Protein AF-F2LXQ7-F1 (afdb_monomer_lite)

Sequence (88 aa):
MLEGFFKNLEAFIEGFKQQSTSAIELQLHEMENAFALVCFGSLMGMPSPPSYLGMALLPYLEHEIKVMIFKSERLDDKIAEFFDLSDI

Foldseek 3Di:
DVVVVVVVVVVVVVVVVVVVVVVVVVVVVVVLVVLVCQQCVVVVVDPHDDVVVNVVCVVVCPVSVVVVVVVVVCVVVVVVVVVVVVDD

Secondary structure (DSSP, 8-state):
-HHHHHHHHHHHHHHHHHHHHHHHHHHHHHHHHHHHHHHHGGGGTSPPPPHHHHHHHGGGHHHHHHHHHHHHHTHHHHHHHHHHHH--

InterPro domains:
  IPR058303 Protein of unknown function DUF7990 [PF25952] (3-80)

Radius of gyration: 20.6 Å; chains: 1; bounding box: 40×44×54 Å

Structure (mmCIF, N/CA/C/O backbone):
data_AF-F2LXQ7-F1
#
_entry.id   AF-F2LXQ7-F1
#
loop_
_atom_site.group_PDB
_atom_site.id
_atom_site.type_symbol
_atom_site.label_atom_id
_atom_site.label_alt_id
_atom_site.label_comp_id
_atom_site.label_asym_id
_atom_site.label_entity_id
_atom_site.label_seq_id
_atom_site.pdbx_PDB_ins_code
_atom_site.Cartn_x
_atom_site.Cartn_y
_atom_site.Cartn_z
_atom_site.occupancy
_atom_site.B_iso_or_equiv
_atom_site.auth_seq_id
_atom_site.auth_comp_id
_atom_site.auth_asym_id
_atom_site.auth_atom_id
_atom_site.pdbx_PDB_model_num
ATOM 1 N N . MET A 1 1 ? -24.656 3.674 40.108 1.00 62.72 1 MET A N 1
ATOM 2 C CA . MET A 1 1 ? -23.329 4.334 40.029 1.00 62.72 1 MET A CA 1
ATOM 3 C C . MET A 1 1 ? -22.252 3.372 39.522 1.00 62.72 1 MET A C 1
ATOM 5 O O . MET A 1 1 ? -21.541 3.739 38.601 1.00 62.72 1 MET A O 1
ATOM 9 N N . LEU A 1 2 ? -22.183 2.137 40.043 1.00 75.62 2 LEU A N 1
ATOM 10 C CA . LEU A 1 2 ? -21.220 1.113 39.600 1.00 75.62 2 LEU A CA 1
ATOM 11 C C . LEU A 1 2 ? -21.424 0.629 38.149 1.00 75.62 2 LEU A C 1
ATOM 13 O O . LEU A 1 2 ? -20.449 0.502 37.423 1.00 75.62 2 LEU A O 1
ATOM 17 N N . GLU A 1 3 ? -22.660 0.438 37.679 1.00 78.44 3 GLU A N 1
ATOM 18 C CA . GLU A 1 3 ? -22.915 -0.022 36.295 1.00 78.44 3 GLU A CA 1
ATOM 19 C C . GLU A 1 3 ? -22.436 0.965 35.217 1.00 78.44 3 GLU A C 1
ATOM 21 O O . GLU A 1 3 ? -21.888 0.556 34.197 1.00 78.44 3 GLU A O 1
ATOM 26 N N . GLY A 1 4 ? -22.571 2.273 35.462 1.00 78.50 4 GLY A N 1
ATOM 27 C CA . GLY A 1 4 ? -22.039 3.299 34.560 1.00 78.50 4 GLY A CA 1
ATOM 28 C C . GLY A 1 4 ? -20.510 3.308 34.516 1.00 78.50 4 GLY A C 1
ATOM 29 O O . GLY A 1 4 ? -19.929 3.561 33.467 1.00 78.50 4 GLY A O 1
ATOM 30 N N . PHE A 1 5 ? -19.853 2.971 35.631 1.00 84.06 5 PHE A N 1
ATOM 31 C CA . PHE A 1 5 ? -18.399 2.831 35.685 1.00 84.06 5 PHE A CA 1
ATOM 32 C C . PHE A 1 5 ? -17.915 1.627 34.863 1.00 84.06 5 PHE A C 1
ATOM 34 O O . PHE A 1 5 ? -16.983 1.774 34.078 1.00 84.06 5 PHE A O 1
ATOM 41 N N . PHE A 1 6 ? -18.583 0.472 34.968 1.00 86.94 6 PHE A N 1
ATOM 42 C CA . PHE A 1 6 ? -18.252 -0.704 34.153 1.00 86.94 6 PHE A CA 1
ATOM 43 C C . PHE A 1 6 ? -18.470 -0.459 32.657 1.00 86.94 6 PHE A C 1
ATOM 45 O O . PHE A 1 6 ? -17.596 -0.785 31.861 1.00 86.94 6 PHE A O 1
ATOM 52 N N . LYS A 1 7 ? -19.573 0.196 32.277 1.00 86.31 7 LYS A N 1
ATOM 53 C CA . LYS A 1 7 ? -19.843 0.544 30.875 1.00 86.31 7 LYS A CA 1
ATOM 54 C C . LYS A 1 7 ? -18.803 1.513 30.299 1.00 86.31 7 LYS A C 1
ATOM 56 O O . LYS A 1 7 ? -18.380 1.361 29.157 1.00 86.31 7 LYS A O 1
ATOM 61 N N . ASN A 1 8 ? -18.362 2.490 31.092 1.00 86.88 8 ASN A N 1
ATOM 62 C CA . ASN A 1 8 ? -17.305 3.416 30.679 1.00 86.88 8 ASN A CA 1
ATOM 63 C C . ASN A 1 8 ? -15.944 2.715 30.546 1.00 86.88 8 ASN A C 1
ATOM 65 O O . ASN A 1 8 ? -15.168 3.060 29.659 1.00 86.88 8 ASN A O 1
ATOM 69 N N . LEU A 1 9 ? -15.656 1.729 31.401 1.00 89.50 9 LEU A N 1
ATOM 70 C CA . LEU A 1 9 ? -14.429 0.938 31.321 1.00 89.50 9 LEU A CA 1
ATOM 71 C C . LEU A 1 9 ? -14.416 0.029 30.083 1.00 89.50 9 LEU A C 1
ATOM 73 O O . LEU A 1 9 ? -13.394 -0.070 29.411 1.00 89.50 9 LEU A O 1
ATOM 77 N N . GLU A 1 10 ? -15.548 -0.592 29.756 1.00 89.38 10 GLU A N 1
ATOM 78 C CA . GLU A 1 10 ? -15.705 -1.416 28.553 1.00 89.38 10 GLU A CA 1
ATOM 79 C C . GLU A 1 10 ? -15.517 -0.582 27.278 1.00 89.38 10 GLU A C 1
ATOM 81 O O . GLU A 1 10 ? -14.691 -0.929 26.435 1.00 89.38 10 GLU A O 1
ATOM 86 N N . ALA A 1 11 ? -16.167 0.585 27.202 1.00 87.94 11 ALA A N 1
ATOM 87 C CA . ALA A 1 11 ? -15.992 1.523 26.093 1.00 87.94 11 ALA A CA 1
ATOM 88 C C . ALA A 1 11 ? -14.542 2.027 25.963 1.00 87.94 11 ALA A C 1
ATOM 90 O O . ALA A 1 11 ? -14.041 2.215 24.855 1.00 87.94 11 ALA A O 1
ATOM 91 N N . PHE A 1 12 ? -13.841 2.225 27.084 1.00 89.50 12 PHE A N 1
ATOM 92 C CA . PHE A 1 12 ? -12.431 2.617 27.073 1.00 89.50 12 PHE A CA 1
ATOM 93 C C . PHE A 1 12 ? -11.527 1.512 26.506 1.00 89.50 12 PHE A C 1
ATOM 95 O O . PHE A 1 12 ? -10.658 1.792 25.682 1.00 89.50 12 PHE A O 1
ATOM 102 N N . ILE A 1 13 ? -11.744 0.254 26.905 1.00 90.06 13 ILE A N 1
ATOM 103 C CA . ILE A 1 13 ? -10.991 -0.899 26.387 1.00 90.06 13 ILE A CA 1
ATOM 104 C C . ILE A 1 13 ? -11.265 -1.094 24.893 1.00 90.06 13 ILE A C 1
ATOM 106 O O . ILE A 1 13 ? -10.336 -1.340 24.121 1.00 90.06 13 ILE A O 1
ATOM 110 N N . GLU A 1 14 ? -12.523 -0.958 24.477 1.00 91.75 14 GLU A N 1
ATOM 111 C CA . GLU A 1 14 ? -12.917 -1.057 23.074 1.00 91.75 14 GLU A CA 1
ATOM 112 C C . GLU A 1 14 ? -12.265 0.045 22.229 1.00 91.75 14 GLU A C 1
ATOM 114 O O . GLU A 1 14 ? -11.658 -0.256 21.200 1.00 91.75 14 GLU A O 1
ATOM 119 N N . GLY A 1 15 ? -12.266 1.291 22.713 1.00 89.44 15 GLY A N 1
ATOM 120 C CA . GLY A 1 15 ? -11.568 2.401 22.063 1.00 89.44 15 GLY A CA 1
ATOM 121 C C . GLY A 1 15 ? -10.057 2.172 21.945 1.00 89.44 15 GLY A C 1
ATOM 122 O O . GLY A 1 15 ? -9.472 2.423 20.892 1.00 89.44 15 GLY A O 1
ATOM 123 N N . PHE A 1 16 ? -9.418 1.622 22.983 1.00 90.69 16 PHE A N 1
ATOM 124 C CA . PHE A 1 16 ? -7.983 1.313 22.960 1.00 90.69 16 PHE A CA 1
ATOM 125 C C . PHE A 1 16 ? -7.642 0.205 21.955 1.00 90.69 16 PHE A C 1
ATOM 127 O O . PHE A 1 16 ? -6.639 0.273 21.235 1.00 90.69 16 PHE A O 1
ATOM 134 N N . LYS A 1 17 ? -8.503 -0.816 21.873 1.00 91.12 17 LYS A N 1
ATOM 135 C CA . LYS A 1 17 ? -8.393 -1.881 20.874 1.00 91.12 17 LYS A CA 1
ATOM 136 C C . LYS A 1 17 ? -8.553 -1.316 19.465 1.00 91.12 17 LYS A C 1
ATOM 138 O O . LYS A 1 17 ? -7.714 -1.596 18.616 1.00 91.12 17 LYS A O 1
ATOM 143 N N . GLN A 1 18 ? -9.568 -0.485 19.237 1.00 92.75 18 GLN A N 1
ATOM 144 C CA . GLN A 1 18 ? -9.817 0.140 17.940 1.00 92.75 18 GLN A CA 1
ATOM 145 C C . GLN A 1 18 ? -8.645 1.027 17.502 1.00 92.75 18 GLN A C 1
ATOM 147 O O . GLN A 1 18 ? -8.214 0.942 16.356 1.00 92.75 18 GLN A O 1
ATOM 152 N N . GLN A 1 19 ? -8.075 1.816 18.416 1.00 93.38 19 GLN A N 1
ATOM 153 C CA . GLN A 1 19 ? -6.893 2.633 18.136 1.00 93.38 19 GLN A CA 1
ATOM 154 C C . GLN A 1 19 ? -5.684 1.773 17.747 1.00 93.38 19 GLN A C 1
ATOM 156 O O . GLN A 1 19 ? -4.981 2.086 16.788 1.00 93.38 19 GLN A O 1
ATOM 161 N N . SER A 1 20 ? -5.456 0.675 18.470 1.00 91.50 20 SER A N 1
ATOM 162 C CA . SER A 1 20 ? -4.343 -0.239 18.195 1.00 91.50 20 SER A CA 1
ATOM 163 C C . SER A 1 20 ? -4.508 -0.938 16.844 1.00 91.50 20 SER A C 1
ATOM 165 O O . SER A 1 20 ? -3.553 -1.034 16.078 1.00 91.50 20 SER A O 1
ATOM 167 N N . THR A 1 21 ? -5.723 -1.394 16.525 1.00 94.25 21 THR A N 1
ATOM 168 C CA . THR A 1 21 ? -6.039 -1.993 15.224 1.00 94.25 21 THR A CA 1
ATOM 169 C C . THR A 1 21 ? -5.855 -0.981 14.098 1.00 94.25 21 THR A C 1
ATOM 171 O O . THR A 1 21 ? -5.148 -1.277 13.142 1.00 94.25 21 THR A O 1
ATOM 174 N N . SER A 1 22 ? -6.387 0.233 14.252 1.00 94.69 22 SER A N 1
ATOM 175 C CA . SER A 1 22 ? -6.256 1.295 13.252 1.00 94.69 22 SER A CA 1
ATOM 176 C C . SER A 1 22 ? -4.794 1.671 12.983 1.00 94.69 22 SER A C 1
ATOM 178 O O . SER A 1 22 ? -4.417 1.899 11.836 1.00 94.69 22 SER A O 1
ATOM 180 N N . ALA A 1 23 ? -3.936 1.673 14.008 1.00 94.88 23 ALA A N 1
ATOM 181 C CA . ALA A 1 23 ? -2.507 1.923 13.828 1.00 94.88 23 ALA A CA 1
ATOM 182 C C . ALA A 1 23 ? -1.813 0.830 12.994 1.00 94.88 23 ALA A C 1
ATOM 184 O O . ALA A 1 23 ? -0.941 1.138 12.183 1.00 94.88 23 ALA A O 1
ATOM 185 N N . ILE A 1 24 ? -2.193 -0.437 13.179 1.00 95.12 24 ILE A N 1
ATOM 186 C CA . ILE A 1 24 ? -1.651 -1.561 12.401 1.00 95.12 24 ILE A CA 1
ATOM 187 C C . ILE A 1 24 ? -2.170 -1.514 10.961 1.00 95.12 24 ILE A C 1
ATOM 189 O O . ILE A 1 24 ? -1.398 -1.728 10.031 1.00 95.12 24 ILE A O 1
ATOM 193 N N . GLU A 1 25 ? -3.451 -1.203 10.769 1.00 95.12 25 GLU A N 1
ATOM 194 C CA . GLU A 1 25 ? -4.045 -1.025 9.439 1.00 95.12 25 GLU A CA 1
ATOM 195 C C . GLU A 1 25 ? -3.343 0.089 8.654 1.00 95.12 25 GLU A C 1
ATOM 197 O O . GLU A 1 25 ? -3.057 -0.081 7.471 1.00 95.12 25 GLU A O 1
ATOM 202 N N . LEU A 1 26 ? -2.992 1.197 9.314 1.00 95.25 26 LEU A N 1
ATOM 203 C CA . LEU A 1 26 ? -2.219 2.272 8.693 1.00 95.25 26 LEU A CA 1
ATOM 204 C C . LEU A 1 26 ? -0.823 1.799 8.267 1.00 95.25 26 LEU A C 1
ATOM 206 O O . LEU A 1 26 ? -0.406 2.061 7.144 1.00 95.25 26 LEU A O 1
ATOM 210 N N . GLN A 1 27 ? -0.112 1.075 9.136 1.00 94.94 27 GLN A N 1
ATOM 211 C CA . GLN A 1 27 ? 1.213 0.537 8.807 1.00 94.94 27 GLN A CA 1
ATOM 212 C C . GLN A 1 27 ? 1.156 -0.444 7.634 1.00 94.94 27 GLN A C 1
ATOM 214 O O . GLN A 1 27 ? 2.022 -0.414 6.761 1.00 94.94 27 GLN A O 1
ATOM 219 N N . LEU A 1 28 ? 0.129 -1.297 7.594 1.00 93.25 28 LEU A N 1
ATOM 220 C CA . LEU A 1 28 ? -0.105 -2.190 6.466 1.00 93.25 28 LEU A CA 1
ATOM 221 C C . LEU A 1 28 ? -0.299 -1.384 5.178 1.00 93.25 28 LEU A C 1
ATOM 223 O O . LEU A 1 28 ? 0.381 -1.650 4.190 1.00 93.25 28 LEU A O 1
ATOM 227 N N . HIS A 1 29 ? -1.142 -0.350 5.222 1.00 90.12 29 HIS A N 1
ATOM 228 C CA . HIS A 1 29 ? -1.400 0.519 4.074 1.00 90.12 29 HIS A CA 1
ATOM 229 C C . HIS A 1 29 ? -0.130 1.225 3.572 1.00 90.12 29 HIS A C 1
ATOM 231 O O . HIS A 1 29 ? 0.102 1.328 2.367 1.00 90.12 29 HIS A O 1
ATOM 237 N N . GLU A 1 30 ? 0.738 1.679 4.476 1.00 92.00 30 GLU A N 1
ATOM 238 C CA . GLU A 1 30 ? 2.038 2.259 4.118 1.00 92.00 30 GLU A CA 1
ATOM 239 C C . GLU A 1 30 ? 2.962 1.236 3.439 1.00 92.00 30 GLU A C 1
ATOM 241 O O . GLU A 1 30 ? 3.621 1.562 2.446 1.00 92.00 30 GLU A O 1
ATOM 246 N N . MET A 1 31 ? 2.986 -0.007 3.930 1.00 92.50 31 MET A N 1
ATOM 247 C CA . MET A 1 31 ? 3.774 -1.091 3.337 1.00 92.50 31 ME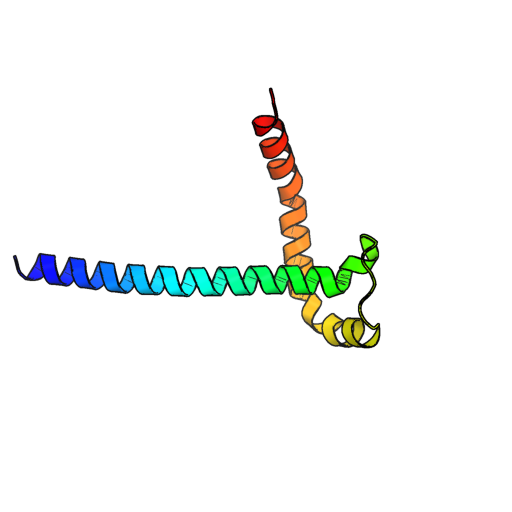T A CA 1
ATOM 248 C C . MET A 1 31 ? 3.262 -1.498 1.949 1.00 92.50 31 MET A C 1
ATOM 250 O O . MET A 1 31 ? 4.078 -1.735 1.059 1.00 92.50 31 MET A O 1
ATOM 254 N N . GLU A 1 32 ? 1.945 -1.531 1.738 1.00 89.62 32 GLU A N 1
ATOM 255 C CA . GLU A 1 32 ? 1.316 -1.779 0.430 1.00 89.62 32 GLU A CA 1
ATOM 256 C C . GLU A 1 32 ? 1.714 -0.699 -0.589 1.00 89.62 32 GLU A C 1
ATOM 258 O O . GLU A 1 32 ? 2.161 -1.006 -1.699 1.00 89.62 32 GLU A O 1
ATOM 263 N N . ASN A 1 33 ? 1.687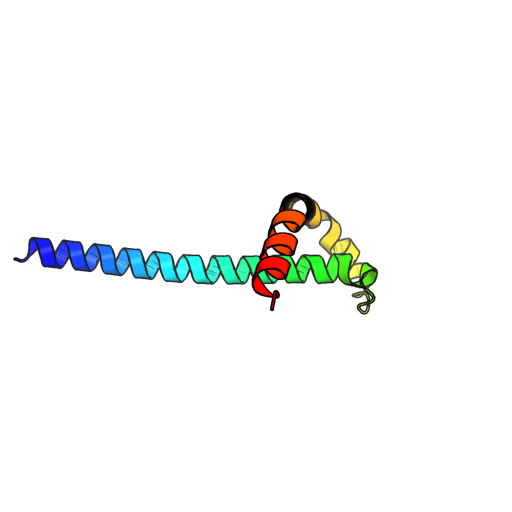 0.578 -0.185 1.00 86.88 33 ASN A N 1
ATOM 264 C CA . ASN A 1 33 ? 2.152 1.672 -1.041 1.00 86.88 33 ASN A CA 1
ATOM 265 C C . ASN A 1 33 ? 3.651 1.535 -1.362 1.00 86.88 33 ASN A C 1
ATOM 267 O O . ASN A 1 33 ? 4.062 1.717 -2.509 1.00 86.88 33 ASN A O 1
ATOM 271 N N . ALA A 1 34 ? 4.482 1.187 -0.373 1.00 88.56 34 ALA A N 1
ATOM 272 C CA . ALA A 1 34 ? 5.910 0.961 -0.588 1.00 88.56 34 ALA A CA 1
ATOM 273 C C . ALA A 1 34 ? 6.167 -0.214 -1.546 1.00 88.56 34 ALA A C 1
ATOM 275 O O . ALA A 1 34 ? 7.017 -0.113 -2.430 1.00 88.56 34 ALA A O 1
ATOM 276 N N . PHE A 1 35 ? 5.409 -1.305 -1.426 1.00 88.38 35 PHE A N 1
ATOM 277 C CA . PHE A 1 35 ? 5.462 -2.437 -2.350 1.00 88.38 35 PHE A CA 1
ATOM 278 C C . PHE A 1 35 ? 5.115 -2.016 -3.785 1.00 88.38 35 PHE A C 1
ATOM 280 O O . PHE A 1 35 ? 5.837 -2.372 -4.723 1.00 88.38 35 PHE A O 1
ATOM 287 N N . ALA A 1 36 ? 4.070 -1.203 -3.966 1.00 85.81 36 ALA A N 1
ATOM 288 C CA . ALA A 1 36 ? 3.708 -0.664 -5.273 1.00 85.81 36 ALA A CA 1
ATOM 289 C C . ALA A 1 36 ? 4.830 0.212 -5.858 1.00 85.81 36 ALA A C 1
ATOM 291 O O . ALA A 1 36 ? 5.156 0.084 -7.038 1.00 85.81 36 ALA A O 1
ATOM 292 N N . LEU A 1 37 ? 5.490 1.037 -5.036 1.00 84.94 37 LEU A N 1
ATOM 293 C CA . LEU A 1 37 ? 6.649 1.837 -5.451 1.00 84.94 37 LEU A CA 1
ATOM 294 C C . LEU A 1 37 ? 7.867 0.974 -5.804 1.00 84.94 37 LEU A C 1
ATOM 296 O O . LEU A 1 37 ? 8.592 1.300 -6.737 1.00 84.94 37 LEU A O 1
ATOM 300 N N . VAL A 1 38 ? 8.098 -0.143 -5.117 1.00 87.00 38 VAL A N 1
ATOM 301 C CA . VAL A 1 38 ? 9.156 -1.095 -5.494 1.00 87.00 38 VAL A CA 1
ATOM 302 C C . VAL A 1 38 ? 8.840 -1.727 -6.854 1.00 87.00 38 VAL A C 1
ATOM 304 O O . VAL A 1 38 ? 9.720 -1.851 -7.701 1.00 87.00 38 VAL A O 1
ATOM 307 N N . CYS A 1 39 ? 7.584 -2.083 -7.110 1.00 83.62 39 CYS A N 1
ATOM 308 C CA . CYS A 1 39 ? 7.202 -2.723 -8.367 1.00 83.62 39 CYS A CA 1
ATOM 309 C C . CYS A 1 39 ? 7.150 -1.752 -9.559 1.00 83.62 39 CYS A C 1
ATOM 311 O O . CYS A 1 39 ? 7.575 -2.108 -10.658 1.00 83.62 39 CYS A O 1
ATOM 313 N N . PHE A 1 40 ? 6.645 -0.533 -9.351 1.00 83.06 40 PHE A N 1
ATOM 314 C CA . PHE A 1 40 ? 6.334 0.427 -10.418 1.00 83.06 40 PHE A CA 1
ATOM 315 C C . PHE A 1 40 ? 7.138 1.725 -10.361 1.00 83.06 40 PHE A C 1
ATOM 317 O O . PHE A 1 40 ? 7.038 2.548 -11.267 1.00 83.06 40 PHE A O 1
ATOM 324 N N . GLY A 1 41 ? 7.970 1.923 -9.344 1.00 83.38 41 GLY A N 1
ATOM 325 C CA . GLY A 1 41 ? 8.746 3.148 -9.165 1.00 83.38 41 GLY A CA 1
ATOM 326 C C . GLY A 1 41 ? 9.674 3.468 -10.329 1.00 83.38 41 GLY A C 1
ATOM 327 O O . GLY A 1 41 ? 9.863 4.637 -10.665 1.00 83.38 41 GLY A O 1
ATOM 328 N N . SER A 1 42 ? 10.189 2.438 -11.003 1.00 83.81 42 SER A N 1
ATOM 329 C CA . SER A 1 42 ? 10.987 2.597 -12.222 1.00 83.81 42 SER A CA 1
ATOM 330 C C . SER A 1 42 ? 10.218 3.282 -13.356 1.00 83.81 42 SER A C 1
ATOM 332 O O . SER A 1 42 ? 10.818 4.034 -14.121 1.00 83.81 42 SER A O 1
ATOM 334 N N . LEU A 1 43 ? 8.893 3.104 -13.429 1.00 83.06 43 LEU A N 1
ATOM 335 C CA . LEU A 1 43 ? 8.028 3.788 -14.398 1.00 83.06 43 LEU A CA 1
ATOM 336 C C . LEU A 1 43 ? 7.878 5.285 -14.090 1.00 83.06 43 LEU A C 1
ATOM 338 O O . LEU A 1 43 ? 7.593 6.067 -14.991 1.00 83.06 43 LEU A O 1
ATOM 342 N N . MET A 1 44 ? 8.105 5.689 -12.837 1.00 83.62 44 MET A N 1
ATOM 343 C CA . MET A 1 44 ? 8.097 7.088 -12.390 1.00 83.62 44 MET A CA 1
ATOM 344 C C . MET A 1 44 ? 9.502 7.713 -12.354 1.00 83.62 44 MET A C 1
ATOM 346 O O . MET A 1 44 ? 9.682 8.802 -11.813 1.00 83.62 44 MET A O 1
ATOM 350 N N . GLY A 1 45 ? 10.514 7.038 -12.913 1.00 81.75 45 GLY A N 1
ATOM 351 C CA . GLY A 1 45 ? 11.893 7.532 -12.949 1.00 81.75 45 GLY A CA 1
ATOM 352 C C . GLY A 1 45 ? 12.689 7.315 -11.657 1.00 81.75 45 GLY A C 1
ATOM 353 O O . GLY A 1 45 ? 13.809 7.813 -11.549 1.00 81.75 45 GLY A O 1
ATOM 354 N N . MET A 1 46 ? 12.158 6.561 -10.688 1.00 83.00 46 MET A N 1
ATOM 355 C CA . MET A 1 46 ? 12.937 6.119 -9.528 1.00 83.00 46 MET A CA 1
ATOM 356 C C . MET A 1 46 ? 13.905 4.995 -9.931 1.00 83.00 46 MET A C 1
ATOM 358 O O . MET A 1 46 ? 13.627 4.249 -10.874 1.00 83.00 46 MET A O 1
ATOM 362 N N . PRO A 1 47 ? 15.054 4.838 -9.247 1.00 80.69 47 PRO A N 1
ATOM 363 C CA . PRO A 1 47 ? 15.967 3.741 -9.540 1.00 80.69 47 PRO A CA 1
ATOM 364 C C . PRO A 1 47 ? 15.236 2.403 -9.393 1.00 80.69 47 PRO A C 1
ATOM 366 O O . PRO A 1 47 ? 14.635 2.124 -8.355 1.00 80.69 47 PRO A O 1
ATOM 369 N N . SER A 1 48 ? 15.285 1.579 -10.445 1.00 71.94 48 SER A N 1
ATOM 370 C CA . SER A 1 48 ? 14.675 0.251 -10.409 1.00 71.94 48 SER A CA 1
ATOM 371 C C . SER A 1 48 ? 15.312 -0.569 -9.289 1.00 71.94 48 SER A C 1
ATOM 373 O O . SER A 1 48 ? 16.545 -0.665 -9.240 1.00 71.94 48 SER A O 1
ATOM 375 N N . PRO A 1 49 ? 14.510 -1.230 -8.440 1.00 75.31 49 PRO A N 1
ATOM 376 C CA . PRO A 1 49 ? 15.046 -2.258 -7.571 1.00 75.31 49 PRO A CA 1
ATOM 377 C C . PRO A 1 49 ? 15.684 -3.377 -8.410 1.00 75.31 49 PRO A C 1
ATOM 379 O O . PRO A 1 49 ? 15.400 -3.498 -9.612 1.00 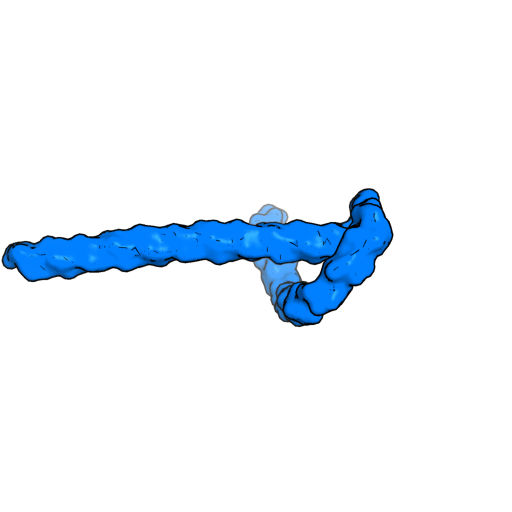75.31 49 PRO A O 1
ATOM 382 N N . PRO A 1 50 ? 16.555 -4.206 -7.804 1.00 81.12 50 PRO A N 1
ATOM 383 C CA . PRO A 1 50 ? 17.173 -5.333 -8.494 1.00 81.12 50 PRO A CA 1
ATOM 384 C C . PRO A 1 50 ? 16.109 -6.192 -9.190 1.00 81.12 50 PRO A C 1
ATOM 386 O O . PRO A 1 50 ? 15.140 -6.600 -8.554 1.00 81.12 50 PRO A O 1
ATOM 389 N N . SER A 1 51 ? 16.278 -6.490 -10.482 1.00 75.44 51 SER A N 1
ATOM 390 C CA . SER A 1 51 ? 15.224 -7.109 -11.310 1.00 75.44 51 SER A CA 1
ATOM 391 C C . SER A 1 51 ? 14.697 -8.441 -10.758 1.00 75.44 51 SER A C 1
ATOM 393 O O . SER A 1 51 ? 13.521 -8.754 -10.924 1.00 75.44 51 SER A O 1
ATOM 395 N N . TYR A 1 52 ? 15.541 -9.200 -10.051 1.00 79.94 52 TYR A N 1
ATOM 396 C CA . TYR A 1 52 ? 15.139 -10.422 -9.348 1.00 79.94 52 TYR A CA 1
ATOM 397 C C . TYR A 1 52 ? 14.080 -10.165 -8.263 1.00 79.94 52 TYR A C 1
ATOM 399 O O . TYR A 1 52 ? 13.145 -10.949 -8.121 1.00 79.94 52 TYR A O 1
ATOM 407 N N . LEU A 1 53 ? 14.194 -9.052 -7.530 1.00 80.94 53 LEU A N 1
ATOM 408 C CA . LEU A 1 53 ? 13.234 -8.677 -6.494 1.00 80.94 53 LEU A CA 1
ATOM 409 C C . LEU A 1 53 ? 11.863 -8.387 -7.113 1.00 80.94 53 LEU A C 1
ATOM 411 O O . LEU A 1 53 ? 10.863 -8.907 -6.634 1.00 80.94 53 LEU A O 1
ATOM 415 N N . GLY A 1 54 ? 11.824 -7.641 -8.222 1.00 78.62 54 GLY A N 1
ATOM 416 C CA . GLY A 1 54 ? 10.584 -7.393 -8.960 1.00 78.62 54 GLY A CA 1
ATOM 417 C C . GLY A 1 54 ? 9.902 -8.694 -9.389 1.00 78.62 54 GLY A C 1
ATOM 418 O O . GLY A 1 54 ? 8.725 -8.889 -9.108 1.00 78.62 54 GLY A O 1
ATOM 419 N N . MET A 1 55 ? 10.650 -9.635 -9.979 1.00 81.25 55 MET A N 1
ATOM 420 C CA . MET A 1 55 ? 10.105 -10.937 -10.396 1.00 81.25 55 MET A CA 1
ATOM 421 C C . MET A 1 55 ? 9.578 -11.780 -9.230 1.00 81.25 55 MET A C 1
ATOM 423 O O . MET A 1 55 ? 8.552 -12.438 -9.377 1.00 81.25 55 MET A O 1
ATOM 427 N N . ALA A 1 56 ? 10.252 -11.756 -8.077 1.00 86.38 56 ALA A N 1
ATOM 428 C CA . ALA A 1 56 ? 9.801 -12.462 -6.879 1.00 86.38 56 ALA A CA 1
ATOM 429 C C . ALA A 1 56 ? 8.506 -11.870 -6.294 1.00 86.38 56 ALA A C 1
ATOM 431 O O . ALA A 1 56 ? 7.730 -12.590 -5.665 1.00 86.38 56 ALA A O 1
ATOM 432 N N . LEU A 1 57 ? 8.273 -10.573 -6.508 1.00 86.00 57 LEU A N 1
ATOM 433 C CA . LEU A 1 57 ? 7.118 -9.836 -6.000 1.00 86.00 57 LEU A CA 1
ATOM 434 C C . LEU A 1 57 ? 5.918 -9.830 -6.965 1.00 86.00 57 LEU A C 1
ATOM 436 O O . LEU A 1 57 ? 4.786 -9.681 -6.509 1.00 86.00 57 LEU A O 1
ATOM 440 N N . LEU A 1 58 ? 6.134 -10.070 -8.267 1.00 82.00 58 LEU A N 1
ATOM 441 C CA . LEU A 1 58 ? 5.079 -10.143 -9.293 1.00 82.00 58 LEU A CA 1
ATOM 442 C C . LEU A 1 58 ? 3.855 -11.008 -8.922 1.00 82.00 58 LEU A C 1
ATOM 444 O O . LEU A 1 58 ? 2.742 -10.589 -9.234 1.00 82.00 58 LEU A O 1
ATOM 448 N N . PRO A 1 59 ? 3.980 -12.179 -8.264 1.00 86.75 59 PRO A N 1
ATOM 449 C CA . PRO A 1 59 ? 2.811 -12.988 -7.905 1.00 86.75 59 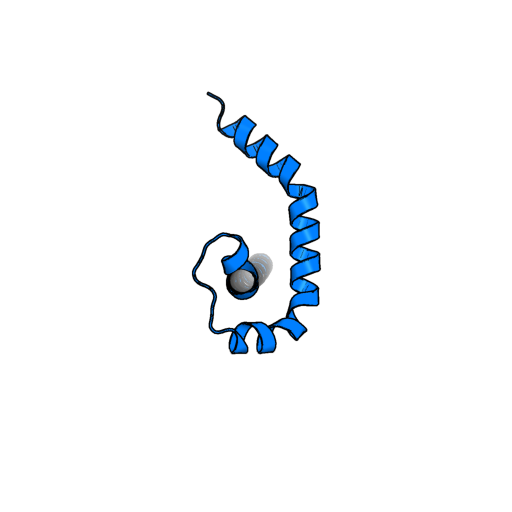PRO A CA 1
ATOM 450 C C . PRO A 1 59 ? 1.878 -12.324 -6.882 1.00 86.75 59 PRO A C 1
A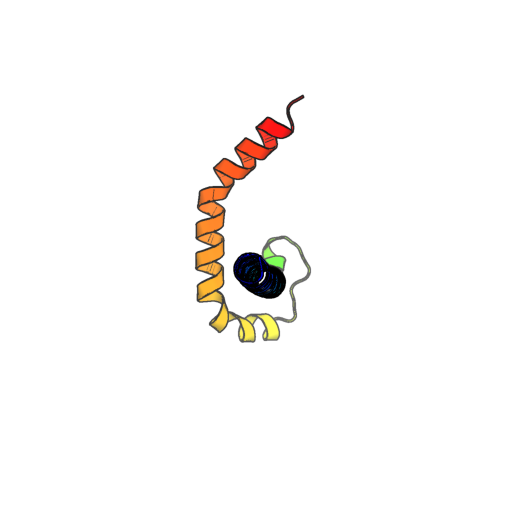TOM 452 O O . PRO A 1 59 ? 0.703 -12.666 -6.819 1.00 86.75 59 PRO A O 1
ATOM 455 N N . TYR A 1 60 ? 2.385 -11.377 -6.090 1.00 87.94 60 TYR A N 1
ATOM 456 C CA . TYR A 1 60 ? 1.633 -10.713 -5.021 1.00 87.94 60 TYR A CA 1
ATOM 457 C C . TYR A 1 60 ? 0.955 -9.414 -5.486 1.00 87.94 60 TYR A C 1
ATOM 459 O O . TYR A 1 60 ? 0.247 -8.770 -4.721 1.00 87.94 60 TYR A O 1
ATOM 467 N N . LEU A 1 61 ? 1.139 -9.036 -6.755 1.00 86.19 61 LEU A N 1
ATOM 468 C CA . LEU A 1 61 ? 0.691 -7.760 -7.318 1.00 86.19 61 LEU A CA 1
ATOM 469 C C . LEU A 1 61 ? -0.800 -7.701 -7.670 1.00 86.19 61 LEU A C 1
ATOM 471 O O . LEU A 1 61 ? -1.323 -6.613 -7.899 1.00 86.19 61 LEU A O 1
ATOM 475 N N . GLU A 1 62 ? -1.493 -8.842 -7.745 1.00 87.00 62 GLU A N 1
ATOM 476 C CA . GLU A 1 62 ? -2.886 -8.895 -8.213 1.00 87.00 62 GLU A CA 1
ATOM 477 C C . GLU A 1 62 ? -3.813 -7.994 -7.383 1.00 87.00 62 GLU A C 1
ATOM 479 O O . GLU A 1 62 ? -4.630 -7.256 -7.939 1.00 87.00 62 GLU A O 1
ATOM 484 N N . HIS A 1 63 ? -3.684 -8.051 -6.056 1.00 85.62 63 HIS A N 1
ATOM 485 C CA . HIS A 1 63 ? -4.487 -7.235 -5.152 1.00 85.62 63 HIS A CA 1
ATOM 486 C C . HIS A 1 63 ? -4.177 -5.746 -5.332 1.00 85.62 63 HIS A C 1
ATOM 488 O O . HIS A 1 63 ? -5.084 -4.942 -5.544 1.00 85.62 63 HIS A O 1
ATOM 494 N N . GLU A 1 64 ? -2.892 -5.404 -5.360 1.00 84.69 64 GLU A N 1
ATOM 495 C CA . GLU A 1 64 ? -2.430 -4.021 -5.442 1.00 84.69 64 GLU A CA 1
ATOM 496 C C . GLU A 1 64 ? -2.825 -3.342 -6.750 1.00 84.69 64 GLU A C 1
ATOM 498 O O . GLU A 1 64 ? -3.214 -2.177 -6.750 1.00 84.69 64 GLU A O 1
ATOM 503 N N . ILE A 1 65 ? -2.815 -4.067 -7.872 1.00 84.88 65 ILE A N 1
ATOM 504 C CA . ILE A 1 65 ? -3.305 -3.534 -9.150 1.00 84.88 65 ILE A CA 1
ATOM 505 C C . ILE A 1 65 ? -4.787 -3.155 -9.045 1.00 84.88 65 ILE A C 1
ATOM 507 O O . ILE A 1 65 ? -5.174 -2.082 -9.509 1.00 84.88 65 ILE A O 1
ATOM 511 N N . LYS A 1 66 ? -5.622 -3.987 -8.406 1.00 87.50 66 LYS A N 1
ATOM 512 C CA . LYS A 1 66 ? -7.050 -3.675 -8.210 1.00 87.50 66 LYS A CA 1
ATOM 513 C C . LYS A 1 66 ? -7.230 -2.445 -7.323 1.00 87.50 66 LYS A C 1
ATOM 515 O O . LYS A 1 66 ? -8.041 -1.578 -7.644 1.00 87.50 66 LYS A O 1
ATOM 520 N N . VAL A 1 67 ? -6.451 -2.346 -6.246 1.00 85.19 67 VAL A N 1
ATOM 521 C CA . VAL A 1 67 ? -6.461 -1.188 -5.340 1.00 85.19 67 VAL A CA 1
ATOM 522 C C . VAL A 1 67 ? -6.025 0.085 -6.070 1.00 85.19 67 VAL A C 1
ATOM 524 O O . VAL A 1 67 ? -6.677 1.120 -5.935 1.00 85.19 67 VAL A O 1
ATOM 527 N N . MET A 1 68 ? -4.968 0.021 -6.882 1.00 83.50 68 MET A N 1
ATOM 528 C CA . MET A 1 68 ? -4.481 1.155 -7.671 1.00 83.50 68 MET A CA 1
ATOM 529 C C . MET A 1 68 ? -5.498 1.623 -8.712 1.00 83.50 68 MET A C 1
ATOM 531 O O . MET A 1 68 ? -5.721 2.825 -8.824 1.00 83.50 68 MET A O 1
ATOM 535 N N . ILE A 1 69 ? -6.159 0.705 -9.424 1.00 86.00 69 ILE A N 1
ATOM 536 C CA . ILE A 1 69 ? -7.217 1.053 -10.387 1.00 86.00 69 ILE A CA 1
ATOM 537 C C . ILE A 1 69 ? -8.387 1.734 -9.670 1.00 86.00 69 ILE A C 1
ATOM 539 O O . ILE A 1 69 ? -8.798 2.820 -10.069 1.00 86.00 69 ILE A O 1
ATOM 543 N N . PHE A 1 70 ? -8.865 1.160 -8.563 1.00 86.50 70 PHE A N 1
ATOM 544 C CA . PHE A 1 70 ? -9.964 1.741 -7.789 1.00 86.50 70 PHE A CA 1
ATOM 545 C C . PHE A 1 70 ? -9.624 3.134 -7.235 1.00 86.50 70 PHE A C 1
ATOM 547 O O . PHE A 1 70 ? -10.459 4.037 -7.231 1.00 86.50 70 PHE A O 1
ATOM 554 N N . LYS A 1 71 ? -8.383 3.340 -6.777 1.00 82.94 71 LYS A N 1
ATOM 555 C CA . LYS A 1 71 ? -7.902 4.666 -6.364 1.00 82.94 71 LYS A CA 1
ATOM 556 C C . LYS A 1 71 ? -7.822 5.628 -7.552 1.00 82.94 71 LYS A C 1
ATOM 558 O O . LYS A 1 71 ? -8.187 6.787 -7.389 1.00 82.94 71 LYS A O 1
ATOM 563 N N . SER A 1 72 ? -7.383 5.159 -8.722 1.00 86.06 72 SER A N 1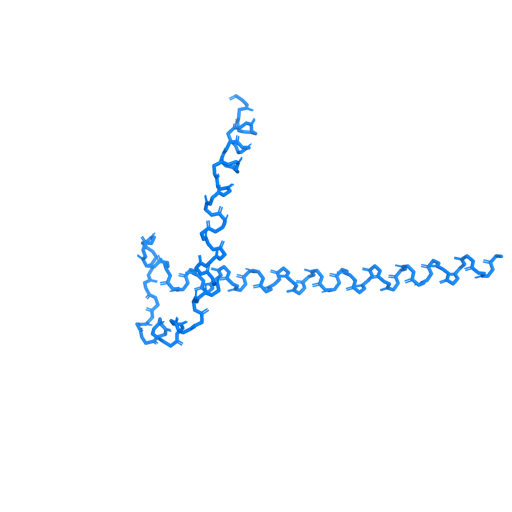
ATOM 564 C CA . SER A 1 72 ? -7.300 5.962 -9.947 1.00 86.06 72 SER A CA 1
ATOM 565 C C . SER A 1 72 ? -8.666 6.465 -10.409 1.00 86.06 72 SER A C 1
ATOM 567 O O . SER A 1 72 ? -8.763 7.601 -10.850 1.00 86.06 72 SER A O 1
ATOM 569 N N . GLU A 1 73 ? -9.722 5.663 -10.281 1.00 85.81 73 GLU A N 1
ATOM 570 C CA . GLU A 1 73 ? -11.091 6.094 -10.611 1.00 85.81 73 GLU A CA 1
ATOM 571 C C . GLU A 1 73 ? -11.575 7.241 -9.715 1.00 85.81 73 GLU A C 1
ATOM 573 O O . GLU A 1 73 ? -12.392 8.056 -10.125 1.00 85.81 73 GLU A O 1
ATOM 578 N N . ARG A 1 74 ? -11.058 7.323 -8.486 1.00 81.62 74 ARG A N 1
ATOM 579 C CA . ARG A 1 74 ? -11.413 8.354 -7.499 1.00 81.62 74 ARG A CA 1
ATOM 580 C C . ARG A 1 74 ? -10.429 9.524 -7.473 1.00 81.62 74 ARG A C 1
ATOM 582 O O . ARG A 1 74 ? -10.553 10.411 -6.628 1.00 81.62 74 ARG A O 1
ATOM 589 N N . LEU A 1 75 ? -9.412 9.498 -8.334 1.00 81.94 75 LEU A N 1
ATOM 590 C CA . LEU A 1 75 ? -8.343 10.493 -8.335 1.00 81.94 75 LEU A CA 1
ATOM 591 C C . LEU A 1 75 ? -8.845 11.840 -8.861 1.00 81.94 75 LEU A C 1
ATOM 593 O O . LEU A 1 75 ? -8.427 12.868 -8.340 1.00 81.94 75 LEU A O 1
ATOM 597 N N . ASP A 1 76 ? -9.792 11.826 -9.801 1.00 78.94 76 ASP A N 1
ATOM 598 C CA . ASP A 1 76 ? -10.434 13.033 -10.330 1.00 78.94 76 ASP A CA 1
ATOM 599 C C . ASP A 1 76 ? -11.126 13.840 -9.218 1.00 78.94 76 ASP A C 1
ATOM 601 O O . ASP A 1 76 ? -10.906 15.046 -9.106 1.00 78.94 76 ASP A O 1
ATOM 605 N N . ASP A 1 77 ? -11.860 13.173 -8.317 1.00 82.00 77 ASP A N 1
ATOM 606 C CA . ASP A 1 77 ? -12.503 13.813 -7.157 1.00 82.00 77 ASP A CA 1
ATOM 607 C C . ASP A 1 77 ? -11.472 14.433 -6.200 1.00 82.00 77 ASP A C 1
ATOM 609 O O . ASP A 1 77 ? -11.675 15.518 -5.656 1.00 82.00 77 ASP A O 1
ATOM 613 N N . LYS A 1 78 ? -10.345 13.742 -5.985 1.00 82.19 78 LYS A N 1
ATOM 614 C CA . LYS A 1 78 ? -9.273 14.191 -5.084 1.00 82.19 78 LYS A CA 1
ATOM 615 C C . LYS A 1 78 ? -8.486 15.364 -5.657 1.00 82.19 78 LYS A C 1
ATOM 617 O O . LYS A 1 78 ? -8.085 16.249 -4.907 1.00 82.19 78 LYS A O 1
ATOM 622 N N . ILE A 1 79 ? -8.264 15.372 -6.968 1.00 81.44 79 ILE A N 1
ATOM 623 C CA . ILE A 1 79 ? -7.649 16.494 -7.674 1.00 81.44 79 ILE A CA 1
ATOM 624 C C . ILE A 1 79 ? -8.587 17.703 -7.623 1.00 81.44 79 ILE A C 1
ATOM 626 O O . ILE A 1 79 ? -8.126 18.796 -7.309 1.00 81.44 79 ILE A O 1
ATOM 630 N N . ALA A 1 80 ? -9.889 17.512 -7.855 1.00 83.44 80 ALA A N 1
ATOM 631 C CA . ALA A 1 80 ? -10.878 18.580 -7.737 1.00 83.44 80 ALA A CA 1
ATOM 632 C C . ALA A 1 80 ? -10.902 19.194 -6.326 1.00 83.44 80 ALA A C 1
ATOM 634 O O . ALA A 1 80 ? -10.830 20.410 -6.200 1.00 83.44 80 ALA A O 1
ATOM 635 N N . GLU A 1 81 ? -10.909 18.365 -5.275 1.00 85.06 81 GLU A N 1
ATOM 636 C CA . GLU A 1 81 ? -10.808 18.808 -3.873 1.00 85.06 81 GLU A CA 1
ATOM 637 C C . GLU A 1 81 ? -9.501 19.575 -3.602 1.00 85.06 81 GLU A C 1
ATOM 639 O O . GLU A 1 81 ? -9.507 20.594 -2.918 1.00 85.06 81 GLU A O 1
ATOM 644 N N . PHE A 1 82 ? -8.371 19.115 -4.150 1.00 85.75 82 PHE A N 1
ATOM 645 C CA . PHE A 1 82 ? -7.091 19.805 -3.996 1.00 85.75 82 PHE A CA 1
ATOM 646 C C . PHE A 1 82 ? -7.088 21.175 -4.682 1.00 85.75 82 PHE A C 1
ATOM 648 O O . PHE A 1 82 ? -6.599 22.130 -4.087 1.00 85.75 82 PHE A O 1
ATOM 655 N N . PHE A 1 83 ? -7.625 21.291 -5.901 1.00 85.75 83 PHE A N 1
ATOM 656 C CA . PHE A 1 83 ? -7.741 22.577 -6.597 1.00 85.75 83 PHE A CA 1
ATOM 657 C C . PHE A 1 83 ? -8.703 23.531 -5.875 1.00 85.75 83 PHE A C 1
ATOM 659 O O . PHE A 1 83 ? -8.343 24.683 -5.672 1.00 85.75 83 PHE A O 1
ATOM 666 N N . ASP A 1 84 ? -9.843 23.038 -5.386 1.00 86.25 84 ASP A N 1
ATOM 667 C CA . ASP A 1 84 ? -10.803 23.816 -4.584 1.00 86.25 84 ASP A CA 1
ATOM 668 C C . ASP A 1 84 ? -10.186 24.336 -3.269 1.00 86.25 84 ASP A C 1
ATOM 670 O O . ASP A 1 84 ? -10.478 25.441 -2.824 1.00 86.25 84 ASP A O 1
ATOM 674 N N . LEU A 1 85 ? -9.280 23.562 -2.656 1.00 88.56 85 LEU A N 1
ATOM 675 C CA . LEU A 1 85 ? -8.553 23.958 -1.443 1.00 88.56 85 LEU A CA 1
ATOM 676 C C . LEU A 1 85 ? -7.323 24.844 -1.722 1.00 88.56 85 LEU A C 1
ATOM 678 O O . LEU A 1 85 ? -6.818 25.499 -0.807 1.00 88.56 85 LEU A O 1
ATOM 682 N N . SER A 1 86 ? -6.802 24.808 -2.952 1.00 85.00 86 SER A N 1
ATOM 683 C CA . SER A 1 86 ? -5.630 25.582 -3.389 1.00 85.00 86 SER A CA 1
ATOM 684 C C . SER A 1 86 ? -5.996 26.977 -3.891 1.00 85.00 86 SER A C 1
ATOM 686 O O . SER A 1 86 ? -5.144 27.864 -3.827 1.00 85.00 86 SER A O 1
ATOM 688 N N . ASP A 1 87 ? -7.232 27.168 -4.350 1.00 62.91 87 ASP A N 1
ATOM 689 C CA . ASP A 1 87 ? -7.813 28.490 -4.590 1.00 62.91 87 ASP A CA 1
ATOM 690 C C . ASP A 1 87 ? -7.959 29.211 -3.224 1.00 62.91 87 ASP A C 1
ATOM 692 O O . ASP A 1 87 ? -8.602 28.687 -2.314 1.00 62.91 87 ASP A O 1
ATOM 696 N N . ILE A 1 88 ? -7.439 30.400 -2.884 1.00 55.53 88 ILE A N 1
ATOM 697 C CA . ILE A 1 88 ? -6.813 31.556 -3.573 1.00 55.53 88 ILE A CA 1
ATOM 698 C C . ILE A 1 88 ? -7.127 31.756 -5.053 1.00 55.53 88 ILE A C 1
ATOM 700 O O . ILE A 1 88 ? -6.426 31.163 -5.896 1.00 55.53 88 ILE A O 1
#

Organism: Hippea maritima (strain ATCC 700847 / DSM 10411 / MH2) (NCBI:txid760142)

pLDDT: mean 85.09, std 6.78, range [55.53, 95.25]